Protein AF-V6KNI3-F1 (afdb_monomer)

Mean pre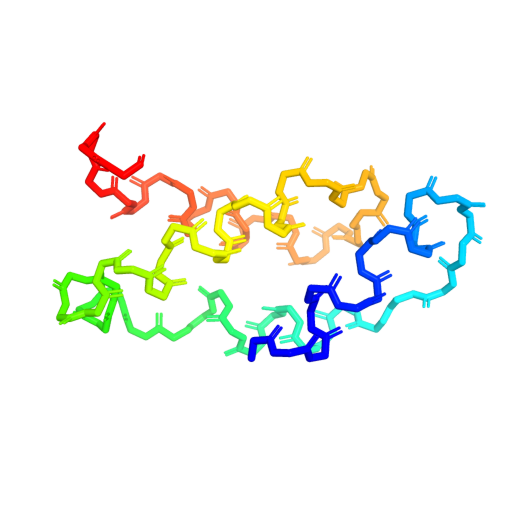dicted aligned error: 5.78 Å

Nearest PDB structures (foldseek):
  8c0e-assembly1_B  TM=3.445E-01  e=3.215E+00  Pectobacterium atrosepticum
  2o8p-assembly1_A-2  TM=3.252E-01  e=4.942E+00  Cryptosporidium parvum

Structure (mmCIF, N/CA/C/O backbone):
data_AF-V6KNI3-F1
#
_entry.id   AF-V6KNI3-F1
#
loop_
_atom_site.group_PDB
_atom_site.id
_atom_site.type_symbol
_atom_site.label_atom_id
_atom_site.label_alt_id
_atom_site.label_comp_id
_atom_site.label_asym_id
_atom_site.label_entity_id
_atom_site.label_seq_id
_atom_site.pdbx_PDB_ins_code
_atom_site.Cartn_x
_atom_site.Cartn_y
_atom_site.Cartn_z
_atom_site.occupancy
_atom_site.B_iso_or_equiv
_atom_site.auth_seq_id
_atom_site.auth_comp_id
_atom_site.auth_asym_id
_atom_site.auth_atom_id
_atom_site.pdbx_PDB_model_num
ATOM 1 N N . MET A 1 1 ? 10.073 -7.264 6.721 1.00 63.81 1 MET A N 1
ATOM 2 C CA . MET A 1 1 ? 10.412 -5.836 6.531 1.00 63.81 1 MET A CA 1
ATOM 3 C C . MET A 1 1 ? 11.849 -5.615 6.103 1.00 63.81 1 MET A C 1
ATOM 5 O O . MET A 1 1 ? 12.053 -4.872 5.157 1.00 63.81 1 MET A O 1
ATOM 9 N N . GLU A 1 2 ? 12.823 -6.285 6.720 1.00 72.75 2 GLU A N 1
ATOM 10 C CA . GLU A 1 2 ? 14.250 -6.161 6.370 1.00 72.75 2 GLU A CA 1
ATOM 11 C C . GLU A 1 2 ? 14.523 -6.318 4.862 1.00 72.75 2 GLU A C 1
ATOM 13 O O . GLU A 1 2 ? 15.055 -5.407 4.240 1.00 72.75 2 GLU A O 1
ATOM 18 N N . ILE A 1 3 ? 13.998 -7.375 4.229 1.00 72.81 3 ILE A N 1
ATOM 19 C CA . ILE A 1 3 ? 14.164 -7.626 2.782 1.00 72.81 3 ILE A CA 1
ATOM 20 C C . ILE A 1 3 ? 13.586 -6.497 1.903 1.00 72.81 3 ILE A C 1
ATOM 22 O O . ILE A 1 3 ? 14.161 -6.163 0.869 1.00 72.81 3 ILE A O 1
ATOM 26 N N . LEU A 1 4 ? 12.449 -5.911 2.295 1.00 70.62 4 LEU A N 1
ATOM 27 C CA . LEU A 1 4 ? 11.817 -4.794 1.579 1.00 70.62 4 LEU A CA 1
ATOM 28 C C . LEU A 1 4 ? 12.687 -3.537 1.674 1.00 70.62 4 LEU A C 1
ATOM 30 O O . LEU A 1 4 ? 12.991 -2.915 0.659 1.00 70.62 4 LEU A O 1
ATOM 34 N N . ARG A 1 5 ? 13.140 -3.214 2.888 1.00 73.56 5 ARG A N 1
ATOM 35 C CA . ARG A 1 5 ? 13.994 -2.056 3.170 1.00 73.56 5 ARG A CA 1
ATOM 36 C C . ARG A 1 5 ? 15.353 -2.157 2.471 1.00 73.56 5 ARG A C 1
ATOM 38 O O . ARG A 1 5 ? 15.839 -1.162 1.948 1.00 73.56 5 ARG A O 1
ATOM 45 N N . GLU A 1 6 ? 15.956 -3.343 2.435 1.00 76.62 6 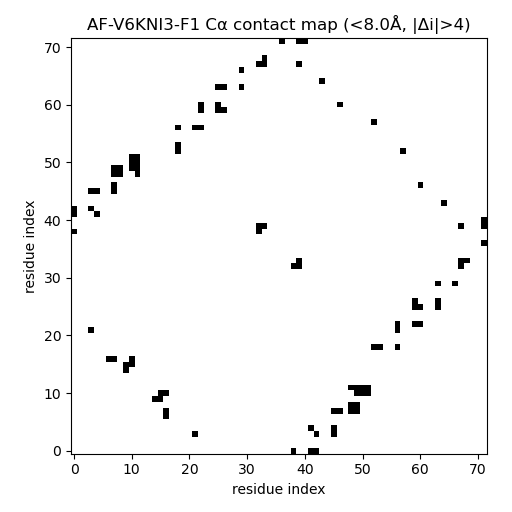GLU A N 1
ATOM 46 C CA . GLU A 1 6 ? 17.260 -3.563 1.800 1.00 76.62 6 GLU A CA 1
ATOM 47 C C . GLU A 1 6 ? 17.200 -3.504 0.271 1.00 76.62 6 GLU A C 1
ATOM 49 O O . GLU A 1 6 ? 18.119 -2.993 -0.370 1.00 76.62 6 GLU A O 1
ATOM 54 N N . LYS A 1 7 ? 16.124 -4.024 -0.332 1.00 75.69 7 LYS A N 1
ATOM 55 C CA . LYS A 1 7 ? 16.025 -4.141 -1.793 1.00 75.69 7 LYS A CA 1
ATOM 56 C C . LYS A 1 7 ? 15.378 -2.935 -2.470 1.00 75.69 7 LYS A C 1
ATOM 58 O O . LYS A 1 7 ? 15.681 -2.697 -3.639 1.00 75.69 7 LYS A O 1
ATOM 63 N N . ALA A 1 8 ? 14.543 -2.160 -1.772 1.00 73.62 8 ALA A N 1
ATOM 64 C CA . ALA A 1 8 ? 13.871 -0.994 -2.352 1.00 73.62 8 ALA A CA 1
ATOM 65 C C . ALA A 1 8 ? 14.844 0.058 -2.936 1.00 73.62 8 ALA A C 1
ATOM 67 O O . ALA A 1 8 ? 14.642 0.462 -4.084 1.00 73.62 8 ALA A O 1
ATOM 68 N N . PRO A 1 9 ? 15.957 0.434 -2.266 1.00 72.88 9 PRO A N 1
ATOM 69 C CA . PRO A 1 9 ? 16.942 1.347 -2.855 1.00 72.88 9 PRO A CA 1
ATOM 70 C C . PRO A 1 9 ? 17.611 0.778 -4.116 1.00 72.88 9 PRO A C 1
ATOM 72 O O . PRO A 1 9 ? 17.869 1.505 -5.074 1.00 72.88 9 PRO A O 1
ATOM 75 N N . GLY A 1 10 ? 17.867 -0.535 -4.136 1.00 69.44 10 GLY A N 1
ATOM 76 C CA . GLY A 1 10 ? 18.432 -1.227 -5.295 1.00 69.44 10 GLY A CA 1
ATOM 77 C C . GLY A 1 10 ? 17.475 -1.257 -6.488 1.00 69.44 10 GLY A C 1
ATOM 78 O O . GLY A 1 10 ? 17.911 -1.067 -7.620 1.00 69.44 10 GLY A O 1
ATOM 79 N N . GLN A 1 11 ? 16.172 -1.426 -6.241 1.00 72.56 11 GLN A N 1
ATOM 80 C CA . GLN A 1 11 ? 15.125 -1.345 -7.265 1.00 72.56 11 GLN A CA 1
ATOM 81 C C . GLN A 1 11 ? 15.049 0.058 -7.867 1.00 72.56 11 GLN A C 1
ATOM 83 O O . GLN A 1 11 ? 15.069 0.203 -9.089 1.00 72.56 11 GLN A O 1
ATOM 88 N N . ALA A 1 12 ? 15.037 1.089 -7.018 1.00 64.12 12 ALA A N 1
ATOM 89 C CA . ALA A 1 12 ? 15.028 2.482 -7.457 1.00 64.12 12 ALA A CA 1
ATOM 90 C C . ALA A 1 12 ? 16.235 2.824 -8.355 1.00 64.12 12 ALA A C 1
ATOM 92 O O . ALA A 1 12 ? 16.115 3.634 -9.271 1.00 64.12 12 ALA A O 1
ATOM 93 N N . ALA A 1 13 ? 17.378 2.161 -8.146 1.00 71.81 13 ALA A N 1
ATOM 94 C CA . ALA A 1 13 ? 18.575 2.281 -8.980 1.00 71.81 13 ALA A CA 1
ATOM 95 C C . ALA A 1 13 ? 18.556 1.416 -10.266 1.00 71.81 13 ALA A C 1
ATOM 97 O O . ALA A 1 13 ? 19.576 1.313 -10.947 1.00 71.81 13 ALA A O 1
ATOM 98 N N . GLY A 1 14 ? 17.422 0.793 -10.613 1.00 64.38 14 GLY A N 1
ATOM 99 C CA . GLY A 1 14 ? 17.257 -0.060 -11.799 1.00 64.38 14 GLY A CA 1
ATOM 100 C C . GLY A 1 14 ? 17.472 -1.559 -11.552 1.00 64.38 14 GLY A C 1
ATOM 101 O O . GLY A 1 14 ? 17.545 -2.332 -12.506 1.00 64.38 14 GLY A O 1
ATOM 102 N N . GLY A 1 15 ? 17.586 -1.980 -10.291 1.00 64.00 15 GLY A N 1
ATOM 103 C CA . GLY A 1 15 ? 17.674 -3.382 -9.891 1.00 64.00 15 GLY A CA 1
ATOM 104 C C . GLY A 1 15 ? 16.337 -4.124 -9.977 1.00 64.00 15 GLY A C 1
ATOM 105 O O . GLY A 1 15 ? 15.260 -3.528 -9.989 1.00 64.00 15 GLY A O 1
ATOM 106 N N . PHE A 1 16 ? 16.414 -5.455 -10.022 1.00 65.31 16 PHE A N 1
ATOM 107 C CA . PHE A 1 16 ? 15.237 -6.321 -10.028 1.00 65.31 16 PHE A CA 1
ATOM 108 C C . PHE A 1 16 ? 14.674 -6.485 -8.612 1.00 65.31 16 PHE A C 1
ATOM 110 O O . PHE A 1 16 ? 15.411 -6.796 -7.672 1.00 65.31 16 PHE A O 1
ATOM 117 N N . TYR A 1 17 ? 13.365 -6.307 -8.480 1.00 70.19 17 TYR A N 1
ATOM 118 C CA . TYR A 1 17 ? 12.608 -6.559 -7.263 1.00 70.19 17 TYR A CA 1
ATOM 119 C C . TYR A 1 17 ? 11.452 -7.492 -7.607 1.00 70.19 17 TYR A C 1
ATOM 121 O O . TYR A 1 17 ? 10.815 -7.326 -8.644 1.00 70.19 17 TYR A O 1
ATOM 129 N N . ASP A 1 18 ? 11.236 -8.493 -6.760 1.00 74.75 18 ASP A N 1
ATOM 130 C CA . ASP A 1 18 ? 10.156 -9.453 -6.939 1.00 74.75 18 ASP A CA 1
ATOM 131 C C . ASP A 1 18 ? 8.892 -8.914 -6.264 1.00 74.75 18 ASP A C 1
ATOM 133 O O . ASP A 1 18 ? 8.810 -8.851 -5.032 1.00 74.75 18 ASP A O 1
ATOM 137 N N . ASP A 1 19 ? 7.936 -8.486 -7.086 1.00 79.62 19 ASP A N 1
ATOM 138 C CA . ASP A 1 19 ? 6.693 -7.852 -6.652 1.00 79.62 19 ASP A CA 1
ATOM 139 C C . ASP A 1 19 ? 5.789 -8.806 -5.852 1.00 79.62 19 ASP A C 1
ATOM 141 O O . ASP A 1 19 ? 4.919 -8.337 -5.118 1.00 79.62 19 ASP A O 1
ATOM 145 N N . ASP A 1 20 ? 6.028 -10.123 -5.889 1.00 81.62 20 ASP A N 1
ATOM 146 C CA . ASP A 1 20 ? 5.257 -11.107 -5.118 1.00 81.62 20 ASP A CA 1
ATOM 147 C C . ASP A 1 20 ? 5.459 -10.956 -3.604 1.00 81.62 20 ASP A C 1
ATOM 149 O O . ASP A 1 20 ? 4.527 -11.145 -2.817 1.00 81.62 20 ASP A O 1
ATOM 153 N N . LEU A 1 21 ? 6.663 -10.557 -3.175 1.00 81.06 21 LEU A N 1
ATOM 154 C CA . LEU A 1 21 ? 6.928 -10.264 -1.765 1.00 81.06 21 LEU A CA 1
ATOM 155 C C . LEU A 1 21 ? 6.199 -9.001 -1.312 1.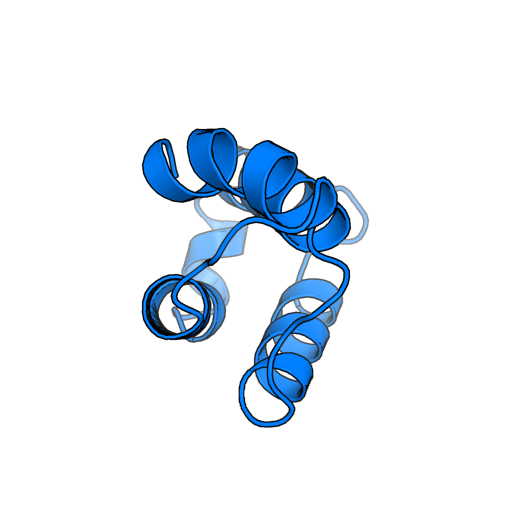00 81.06 21 LEU A C 1
ATOM 157 O O . LEU A 1 21 ? 5.704 -8.955 -0.187 1.00 81.06 21 LEU A O 1
ATOM 161 N N . LEU A 1 22 ? 6.122 -7.988 -2.176 1.00 84.69 22 LEU A N 1
ATOM 162 C CA . LEU A 1 22 ? 5.354 -6.786 -1.887 1.00 84.69 22 LEU A CA 1
ATOM 163 C C . LEU A 1 22 ? 3.863 -7.114 -1.836 1.00 84.69 22 LEU A C 1
ATOM 165 O O . LEU A 1 22 ? 3.219 -6.756 -0.856 1.00 84.69 22 LEU A O 1
ATOM 169 N N . TYR A 1 23 ? 3.352 -7.855 -2.822 1.00 84.69 23 TYR A N 1
ATOM 170 C CA . TYR A 1 23 ? 1.967 -8.318 -2.892 1.00 84.69 23 TYR A CA 1
ATOM 171 C C . TYR A 1 23 ? 1.544 -9.060 -1.619 1.00 84.69 23 TYR A C 1
ATOM 173 O O . TYR A 1 23 ? 0.531 -8.719 -1.009 1.00 84.69 23 TYR A O 1
ATOM 181 N N . ALA A 1 24 ? 2.349 -10.024 -1.161 1.00 86.06 24 ALA A N 1
ATOM 182 C CA . ALA A 1 24 ? 2.065 -10.780 0.058 1.00 86.06 24 ALA A CA 1
ATOM 183 C C . ALA A 1 24 ? 1.972 -9.890 1.306 1.00 86.06 24 ALA A C 1
ATOM 185 O O . ALA A 1 24 ? 1.230 -10.200 2.235 1.00 86.06 24 ALA A O 1
ATOM 186 N N . VAL A 1 25 ? 2.726 -8.789 1.334 1.00 85.06 25 VAL A N 1
ATOM 187 C CA . VAL A 1 25 ? 2.717 -7.850 2.452 1.00 85.06 25 VAL A CA 1
ATOM 188 C C . VAL A 1 25 ? 1.539 -6.884 2.336 1.00 85.06 25 VAL A C 1
ATOM 190 O O . VAL A 1 25 ? 0.806 -6.741 3.302 1.00 85.06 25 VAL A O 1
ATOM 193 N N . VAL A 1 26 ? 1.285 -6.260 1.184 1.00 85.12 26 VAL A N 1
ATOM 194 C CA . VAL A 1 26 ? 0.202 -5.259 1.054 1.00 85.12 26 VAL A CA 1
ATOM 195 C C . VAL A 1 26 ? -1.208 -5.857 1.112 1.00 85.12 26 VAL A C 1
ATOM 197 O O . VAL A 1 26 ? -2.160 -5.137 1.392 1.00 85.12 26 VAL A O 1
ATOM 200 N N . THR A 1 27 ? -1.348 -7.171 0.912 1.00 85.31 27 THR A N 1
ATOM 201 C CA . THR A 1 27 ? -2.632 -7.894 1.007 1.00 85.31 27 THR A CA 1
ATOM 202 C C . THR A 1 27 ? -2.943 -8.445 2.401 1.00 85.31 27 THR A C 1
ATOM 204 O O . THR A 1 27 ? -4.005 -9.034 2.622 1.00 85.31 27 THR A O 1
ATOM 207 N N . VAL A 1 28 ? -2.046 -8.249 3.370 1.00 86.31 28 VAL A N 1
ATOM 208 C CA . VAL A 1 28 ? -2.315 -8.552 4.780 1.00 86.31 28 VAL A CA 1
ATOM 209 C C . VAL A 1 28 ? -3.498 -7.726 5.298 1.00 86.31 28 VAL A C 1
ATOM 211 O O . VAL A 1 28 ? -3.695 -6.577 4.906 1.00 86.31 28 VAL A O 1
ATOM 214 N N . SER A 1 29 ? -4.267 -8.313 6.226 1.00 83.12 29 SER A N 1
ATOM 215 C CA . SER A 1 29 ? -5.419 -7.662 6.861 1.00 83.12 29 SER A CA 1
ATOM 216 C C . SER A 1 29 ? -5.081 -6.240 7.341 1.00 83.12 29 SER A C 1
ATOM 218 O O . SER A 1 29 ? -4.140 -6.087 8.127 1.00 83.12 29 SER A O 1
ATOM 220 N N . PRO A 1 30 ? -5.883 -5.219 6.979 1.00 80.25 30 PRO A N 1
ATOM 221 C CA . PRO A 1 30 ? -5.669 -3.836 7.408 1.00 80.25 30 PRO A CA 1
ATOM 222 C C . PRO A 1 30 ? -5.568 -3.651 8.929 1.00 80.25 30 PRO A C 1
ATOM 224 O O . PRO A 1 30 ? -4.888 -2.748 9.408 1.00 80.25 30 PRO A O 1
ATOM 227 N N . GLN A 1 31 ? -6.198 -4.545 9.698 1.00 84.62 31 GLN A N 1
ATOM 228 C CA . GLN A 1 31 ? -6.131 -4.562 11.163 1.00 84.62 31 GLN A CA 1
ATOM 229 C C . GLN A 1 31 ? -4.691 -4.711 11.677 1.00 84.62 31 GLN A C 1
ATOM 231 O O . GLN A 1 31 ? -4.338 -4.083 12.672 1.00 84.62 31 GLN A O 1
ATOM 236 N N . MET A 1 32 ? -3.832 -5.454 10.966 1.00 85.75 32 MET A N 1
ATOM 237 C CA . MET A 1 32 ? -2.423 -5.612 11.344 1.00 85.75 32 MET A CA 1
ATOM 238 C C . MET A 1 32 ? -1.685 -4.267 11.333 1.00 85.75 32 MET A C 1
ATOM 240 O O . MET A 1 32 ? -0.843 -4.017 12.189 1.00 85.75 32 MET A O 1
ATOM 244 N N . TRP A 1 33 ? -2.020 -3.367 10.407 1.00 85.31 33 TRP A N 1
ATOM 245 C CA . TRP A 1 33 ? -1.369 -2.057 10.309 1.00 85.31 33 TRP A CA 1
ATOM 246 C C . TRP A 1 33 ? -1.806 -1.099 11.412 1.00 85.31 33 TRP A C 1
ATOM 248 O O . TRP A 1 33 ? -1.027 -0.245 11.825 1.00 85.31 33 TRP A O 1
ATOM 258 N N . THR A 1 34 ? -3.022 -1.275 11.934 1.00 83.94 34 THR A N 1
ATOM 259 C CA . THR A 1 34 ? -3.485 -0.555 13.128 1.00 83.94 34 THR A CA 1
ATOM 260 C C . THR A 1 34 ? -2.838 -1.103 14.403 1.00 83.94 34 THR A C 1
ATOM 262 O O . THR A 1 34 ? -2.494 -0.334 15.295 1.00 83.94 34 THR A O 1
ATOM 265 N N . GLU A 1 35 ? -2.645 -2.422 14.493 1.00 88.25 35 GLU A N 1
ATOM 266 C CA . GLU A 1 35 ? -2.005 -3.071 15.647 1.00 88.25 35 GLU A CA 1
ATOM 267 C C . GLU A 1 35 ? -0.486 -2.828 15.708 1.00 88.25 35 GLU A C 1
ATOM 269 O O . GLU A 1 35 ? 0.085 -2.774 16.798 1.00 88.25 35 GLU A O 1
ATOM 274 N N . PHE A 1 36 ? 0.168 -2.637 14.557 1.00 88.50 36 PHE A N 1
ATOM 275 C CA . PHE A 1 36 ? 1.615 -2.430 14.444 1.00 88.50 36 PHE A CA 1
ATOM 276 C C . PHE A 1 36 ? 1.949 -1.168 13.621 1.00 88.50 36 PHE A C 1
ATOM 278 O O . PHE A 1 36 ? 2.477 -1.276 12.508 1.00 88.50 36 PHE A O 1
ATOM 285 N N . PRO A 1 37 ? 1.695 0.042 14.155 1.00 86.69 37 PRO A N 1
ATOM 286 C CA . PRO A 1 37 ? 1.831 1.295 13.405 1.00 86.69 37 PRO A CA 1
ATOM 287 C C . PRO A 1 37 ? 3.272 1.596 12.970 1.00 86.69 37 PRO A C 1
ATOM 289 O O . PRO A 1 37 ? 3.494 2.100 11.872 1.00 86.69 37 PRO A O 1
ATOM 292 N N . GLU A 1 38 ? 4.275 1.223 13.770 1.00 87.75 38 GLU A N 1
ATOM 293 C CA . GLU A 1 38 ? 5.681 1.368 13.362 1.00 87.75 38 GLU A CA 1
ATOM 294 C C . GLU A 1 38 ? 5.994 0.521 12.124 1.00 87.75 38 GLU A C 1
ATOM 296 O O . GLU A 1 38 ? 6.636 0.995 11.192 1.00 87.75 38 GLU A O 1
ATOM 301 N N . 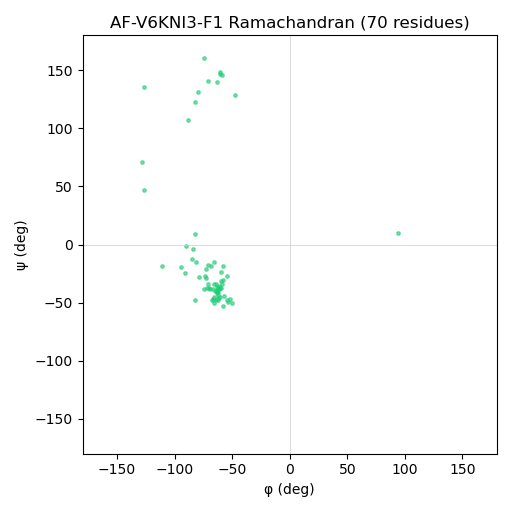LEU A 1 39 ? 5.469 -0.707 12.062 1.00 86.12 39 LEU A N 1
ATOM 302 C CA . LEU A 1 39 ? 5.651 -1.590 10.911 1.00 86.12 39 LEU A CA 1
ATOM 303 C C . LEU A 1 39 ? 4.984 -1.014 9.657 1.00 86.12 39 LEU A C 1
ATOM 305 O O . LEU A 1 39 ? 5.548 -1.073 8.565 1.00 86.12 39 LEU A O 1
ATOM 309 N N . ALA A 1 40 ? 3.797 -0.431 9.824 1.00 88.12 40 ALA A N 1
ATOM 310 C CA . ALA A 1 40 ? 3.075 0.244 8.757 1.00 88.12 40 ALA A CA 1
ATOM 311 C C . ALA A 1 40 ? 3.851 1.461 8.221 1.00 88.12 40 ALA A C 1
ATOM 313 O O . ALA A 1 40 ? 3.936 1.645 7.005 1.00 88.12 40 ALA A O 1
ATOM 314 N N . ARG A 1 41 ? 4.486 2.241 9.108 1.00 89.06 41 ARG A N 1
ATOM 315 C CA . ARG A 1 41 ? 5.349 3.373 8.740 1.00 89.06 41 ARG A CA 1
ATOM 316 C C . ARG A 1 41 ? 6.560 2.927 7.932 1.00 89.06 41 ARG A C 1
ATOM 318 O O . ARG A 1 41 ? 6.833 3.476 6.867 1.00 89.06 41 ARG A O 1
ATOM 325 N N . GLU A 1 42 ? 7.252 1.891 8.399 1.00 87.94 42 GLU A N 1
ATOM 326 C CA . GLU A 1 42 ? 8.401 1.332 7.683 1.00 87.94 42 GLU A CA 1
ATOM 327 C C . GLU A 1 42 ? 8.018 0.800 6.301 1.00 87.94 42 GLU A C 1
ATOM 329 O O . GLU A 1 42 ? 8.771 0.953 5.338 1.00 87.94 42 GLU A O 1
ATOM 334 N N . LEU A 1 43 ? 6.841 0.178 6.193 1.00 87.19 43 LEU A N 1
ATOM 335 C CA . LEU A 1 43 ? 6.325 -0.290 4.916 1.00 87.19 43 LEU A CA 1
ATOM 336 C C . LEU A 1 43 ? 6.035 0.885 3.995 1.00 87.19 43 LEU A C 1
ATOM 338 O O . LEU A 1 43 ? 6.539 0.902 2.880 1.00 87.19 43 LEU A O 1
ATOM 342 N N . LYS A 1 44 ? 5.301 1.892 4.471 1.00 89.50 44 LYS A N 1
ATOM 343 C CA . LYS A 1 44 ? 5.002 3.113 3.717 1.00 89.50 44 LYS A CA 1
ATOM 344 C C . LYS A 1 44 ? 6.271 3.757 3.151 1.00 89.50 44 LYS A C 1
ATOM 346 O O . LYS A 1 44 ? 6.306 4.068 1.960 1.00 89.50 44 LYS A O 1
ATOM 351 N N . GLU A 1 45 ? 7.317 3.905 3.965 1.00 88.38 45 GLU A N 1
ATOM 352 C CA . GLU A 1 45 ? 8.622 4.423 3.528 1.00 88.38 45 GLU A CA 1
ATOM 353 C C . GLU A 1 45 ? 9.254 3.540 2.439 1.00 88.38 45 GLU A C 1
ATOM 355 O O . GLU A 1 45 ? 9.718 4.051 1.423 1.00 88.38 45 GLU A O 1
ATOM 360 N N . ALA A 1 46 ? 9.233 2.213 2.604 1.00 85.88 46 ALA A N 1
ATOM 361 C CA . ALA A 1 46 ? 9.790 1.295 1.614 1.00 85.8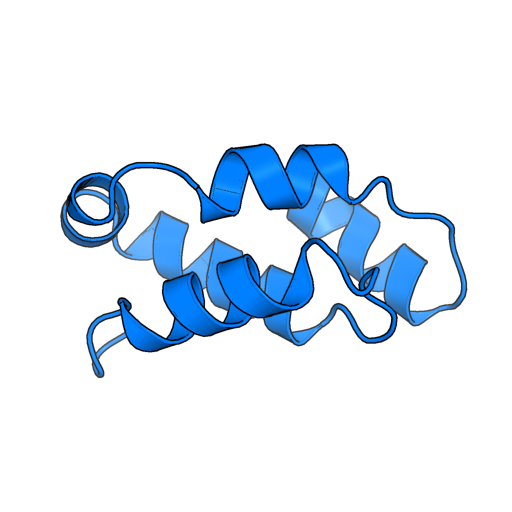8 46 ALA A CA 1
ATOM 362 C C . ALA A 1 46 ? 9.012 1.322 0.288 1.00 85.88 46 ALA A C 1
ATOM 364 O O . ALA A 1 46 ? 9.625 1.392 -0.775 1.00 85.88 46 ALA A O 1
ATOM 365 N N . VAL A 1 47 ? 7.674 1.297 0.332 1.00 85.00 47 VAL A N 1
ATOM 366 C CA . VAL A 1 47 ? 6.839 1.249 -0.878 1.00 85.00 47 VAL A CA 1
ATOM 367 C C . VAL A 1 47 ? 6.869 2.575 -1.641 1.00 85.00 47 VAL A C 1
ATOM 369 O O . VAL A 1 47 ? 6.875 2.565 -2.867 1.00 85.00 47 VAL A O 1
ATOM 372 N N . THR A 1 48 ? 6.971 3.718 -0.956 1.00 85.94 48 THR A N 1
ATOM 373 C CA . THR A 1 48 ? 7.109 5.029 -1.625 1.00 85.94 48 THR A CA 1
ATOM 374 C C . THR A 1 48 ? 8.444 5.215 -2.349 1.00 85.94 48 THR A C 1
ATOM 376 O O . THR A 1 48 ? 8.535 6.054 -3.244 1.00 85.94 48 THR A O 1
ATOM 379 N N . MET A 1 49 ? 9.469 4.423 -2.020 1.00 84.62 49 MET A N 1
ATOM 380 C CA . MET A 1 49 ? 10.736 4.397 -2.762 1.00 84.62 49 MET A CA 1
ATOM 381 C C . MET A 1 49 ? 10.681 3.527 -4.028 1.00 84.62 49 MET A C 1
ATOM 383 O O . MET A 1 49 ? 11.563 3.646 -4.881 1.00 84.62 49 MET A O 1
ATOM 387 N N . LEU A 1 50 ? 9.670 2.664 -4.175 1.00 82.19 50 LEU A N 1
ATOM 388 C CA . LEU A 1 50 ? 9.515 1.790 -5.338 1.00 82.19 50 LEU A CA 1
ATOM 389 C C . LEU A 1 50 ? 8.855 2.562 -6.486 1.00 82.19 50 LEU A C 1
ATOM 391 O O . LEU A 1 50 ? 7.754 3.090 -6.355 1.00 82.19 50 LEU A O 1
ATOM 395 N N . THR A 1 51 ? 9.524 2.632 -7.637 1.00 74.12 51 THR A N 1
ATOM 396 C CA . THR A 1 51 ? 9.100 3.494 -8.761 1.00 74.12 51 THR A CA 1
ATOM 397 C C . THR A 1 51 ? 8.592 2.721 -9.976 1.00 74.12 51 THR A C 1
ATOM 399 O O . THR A 1 51 ? 7.873 3.287 -10.800 1.00 74.12 51 THR A O 1
ATOM 402 N N . ASN A 1 52 ? 8.911 1.426 -10.090 1.00 78.44 52 ASN A N 1
ATOM 403 C CA . ASN A 1 52 ? 8.592 0.608 -11.267 1.00 78.44 52 ASN A CA 1
ATOM 404 C C . ASN A 1 52 ? 7.829 -0.679 -10.915 1.00 78.44 52 ASN A C 1
ATOM 406 O O . ASN A 1 52 ? 8.178 -1.761 -11.377 1.00 78.44 52 ASN A O 1
ATOM 410 N N . LEU A 1 53 ? 6.798 -0.543 -10.080 1.00 80.94 53 LEU A N 1
ATOM 411 C CA . LEU A 1 53 ? 5.925 -1.649 -9.686 1.00 80.94 53 LEU A CA 1
ATOM 412 C C . LEU A 1 53 ? 5.162 -2.230 -10.883 1.00 80.94 53 LEU A C 1
ATOM 414 O O . LEU A 1 53 ? 4.638 -1.479 -11.720 1.00 80.94 53 LEU A O 1
ATOM 418 N N . SER A 1 54 ? 5.027 -3.555 -10.928 1.00 83.50 54 SER A N 1
ATOM 419 C CA . SER A 1 54 ? 4.194 -4.234 -11.921 1.00 83.50 54 SER A CA 1
ATOM 420 C C . SER A 1 54 ? 2.729 -3.807 -11.826 1.00 83.50 54 SER A C 1
ATOM 422 O O . SER A 1 54 ? 2.193 -3.523 -10.755 1.00 83.50 54 SER A O 1
ATOM 424 N N . GLY A 1 55 ? 2.034 -3.796 -12.966 1.00 83.00 55 GLY A N 1
AT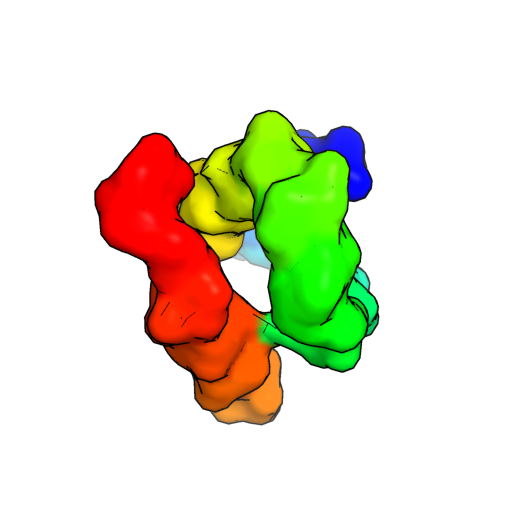OM 425 C CA . GLY A 1 55 ? 0.644 -3.330 -13.042 1.00 83.00 55 GLY A CA 1
ATOM 426 C C . GLY A 1 55 ? -0.343 -4.103 -12.159 1.00 83.00 55 GLY A C 1
ATOM 427 O O . GLY A 1 55 ? -1.365 -3.539 -11.787 1.00 83.00 55 GLY A O 1
ATOM 428 N N . TYR A 1 56 ? -0.037 -5.355 -11.804 1.00 84.38 56 TYR A N 1
ATOM 429 C CA . TYR A 1 56 ? -0.901 -6.167 -10.945 1.00 84.38 56 TYR A CA 1
ATOM 430 C C . TYR A 1 56 ? -0.784 -5.822 -9.456 1.00 84.38 56 TYR A C 1
ATOM 432 O O . TYR A 1 56 ? -1.766 -5.997 -8.752 1.00 84.38 56 TYR A O 1
ATOM 440 N N . VAL A 1 57 ? 0.366 -5.314 -8.986 1.00 85.19 57 VAL A N 1
ATOM 441 C CA . VAL A 1 57 ? 0.600 -5.014 -7.558 1.00 85.19 57 VAL A CA 1
ATOM 442 C C . VAL A 1 57 ? 0.289 -3.556 -7.202 1.00 85.19 57 VAL A C 1
ATOM 444 O O . VAL A 1 57 ? 0.064 -3.224 -6.040 1.00 85.19 57 VAL A O 1
ATOM 447 N N . LYS A 1 58 ? 0.246 -2.666 -8.204 1.00 87.38 58 LYS A N 1
ATOM 448 C CA . LYS A 1 58 ? -0.080 -1.242 -8.016 1.00 87.38 58 LYS A CA 1
ATOM 449 C C . LYS A 1 58 ? -1.411 -0.999 -7.288 1.00 87.38 58 LYS A C 1
ATOM 451 O O . LYS A 1 58 ? -1.392 -0.214 -6.343 1.00 87.38 58 LYS A O 1
ATOM 456 N N . PRO A 1 59 ? -2.535 -1.646 -7.658 1.00 89.19 59 PRO A N 1
ATOM 457 C CA . PRO A 1 59 ? -3.810 -1.407 -6.984 1.00 89.19 59 PRO A CA 1
ATOM 458 C C . PRO A 1 59 ? -3.778 -1.791 -5.501 1.00 89.19 59 PRO A C 1
ATOM 460 O O . PRO A 1 59 ? -4.343 -1.082 -4.673 1.00 89.19 59 PRO A O 1
ATOM 463 N N . ASP A 1 60 ? -3.089 -2.881 -5.152 1.00 89.31 60 ASP A N 1
ATOM 464 C CA . ASP A 1 60 ? -2.967 -3.331 -3.762 1.00 89.31 60 ASP A CA 1
ATOM 465 C C . ASP A 1 60 ? -2.079 -2.390 -2.940 1.00 89.31 60 ASP A C 1
ATOM 467 O O . ASP A 1 60 ? -2.386 -2.086 -1.790 1.00 89.31 60 ASP A O 1
ATOM 471 N N . VAL A 1 61 ? -1.009 -1.865 -3.543 1.00 88.69 61 VAL A N 1
ATOM 472 C CA . VAL A 1 61 ? -0.161 -0.833 -2.932 1.00 88.69 61 VAL A CA 1
ATOM 473 C C . VAL A 1 61 ? -0.944 0.454 -2.672 1.00 88.69 61 VAL A C 1
ATOM 475 O O . VAL A 1 61 ? -0.856 1.016 -1.582 1.00 88.69 61 VAL A O 1
ATOM 478 N N . GLU A 1 62 ? -1.726 0.920 -3.645 1.00 89.06 62 GLU A N 1
ATOM 479 C CA . GLU A 1 62 ? -2.578 2.103 -3.485 1.00 89.06 62 GLU A CA 1
ATOM 480 C C . GLU A 1 62 ? -3.647 1.879 -2.406 1.00 89.06 62 GLU A C 1
ATOM 482 O O . GLU A 1 62 ? -3.864 2.750 -1.562 1.00 89.06 62 GLU A O 1
ATOM 487 N N . GLY A 1 63 ? -4.263 0.692 -2.380 1.00 88.81 63 GLY A N 1
ATOM 488 C CA . GLY A 1 63 ? -5.225 0.295 -1.352 1.00 88.81 63 GLY A CA 1
ATOM 489 C C . GLY A 1 63 ? -4.609 0.250 0.046 1.00 88.81 63 GLY A C 1
ATOM 490 O O . GLY A 1 63 ? -5.196 0.777 0.992 1.00 88.81 63 GLY A O 1
ATOM 491 N N . PHE A 1 64 ? -3.401 -0.304 0.172 1.00 88.25 64 PHE A N 1
ATOM 492 C CA . PHE A 1 64 ? -2.634 -0.280 1.413 1.00 88.25 64 PHE A CA 1
ATOM 493 C C . PHE A 1 64 ? -2.392 1.159 1.881 1.00 88.25 64 PHE A C 1
ATOM 495 O O . PHE A 1 64 ? -2.766 1.493 3.004 1.00 88.25 64 PHE A O 1
ATOM 502 N N . LEU A 1 65 ? -1.848 2.026 1.020 1.00 88.00 65 LEU A N 1
ATOM 503 C CA . LEU A 1 65 ? -1.553 3.421 1.367 1.00 88.00 65 LEU A CA 1
ATOM 504 C C . LEU A 1 65 ? -2.809 4.198 1.786 1.00 88.00 65 LEU A C 1
ATOM 506 O O . LEU A 1 65 ? -2.742 4.996 2.716 1.00 88.00 65 LEU A O 1
ATOM 510 N N . ALA A 1 66 ? -3.951 3.940 1.145 1.00 88.19 66 ALA A N 1
ATOM 511 C CA . ALA A 1 66 ? -5.232 4.550 1.500 1.00 88.19 66 ALA A CA 1
ATOM 512 C C . ALA A 1 66 ? -5.836 4.000 2.807 1.00 88.19 66 ALA A C 1
ATOM 514 O O . ALA A 1 66 ? -6.684 4.655 3.410 1.00 88.19 66 ALA A O 1
ATOM 515 N N . SER A 1 67 ? -5.430 2.801 3.234 1.00 85.38 67 SER A N 1
ATOM 516 C CA . SER A 1 67 ? -5.891 2.174 4.480 1.00 85.38 67 SER A CA 1
ATOM 517 C C . SER A 1 67 ? -5.107 2.615 5.718 1.00 85.38 67 SER A C 1
ATOM 519 O O . SER A 1 67 ? -5.533 2.335 6.841 1.00 85.38 67 S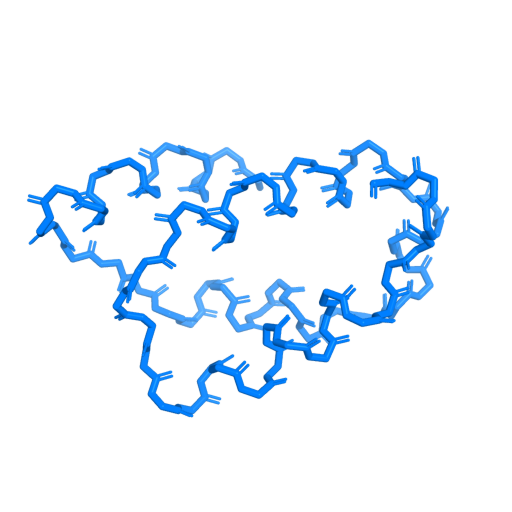ER A O 1
ATOM 521 N N . LEU A 1 68 ? -3.965 3.285 5.528 1.00 84.38 68 LEU A N 1
ATOM 522 C CA . LEU A 1 68 ? -3.152 3.776 6.631 1.00 84.38 68 LEU A CA 1
ATOM 523 C C . LEU A 1 68 ? -3.842 4.957 7.339 1.00 84.38 68 LEU A C 1
ATOM 525 O O . LEU A 1 68 ? -4.420 5.817 6.673 1.00 84.38 68 LEU A O 1
ATOM 529 N N . PRO A 1 69 ? -3.766 5.038 8.679 1.00 77.75 69 PRO A N 1
ATOM 530 C CA . PRO A 1 69 ? -4.186 6.227 9.415 1.00 77.75 69 PRO A CA 1
ATOM 531 C C . PRO A 1 69 ? -3.395 7.464 8.956 1.00 77.75 69 PRO A C 1
ATOM 533 O O . PRO A 1 69 ? -2.201 7.352 8.694 1.00 77.75 69 PRO A O 1
ATOM 536 N N . GLU A 1 70 ? -4.017 8.651 8.940 1.00 69.38 70 GLU A N 1
ATOM 537 C CA . GLU A 1 70 ? -3.349 9.926 8.582 1.00 69.38 70 GLU A CA 1
ATOM 538 C C . GLU A 1 70 ? -2.129 10.260 9.467 1.00 69.38 70 GLU A C 1
ATOM 540 O O . GLU A 1 70 ? -1.294 11.078 9.084 1.00 69.38 70 GLU A O 1
ATOM 545 N N . GLU A 1 71 ? -2.023 9.639 10.646 1.00 66.19 71 GLU A N 1
ATOM 546 C CA . GLU A 1 71 ? -0.953 9.854 11.630 1.00 66.19 71 GLU A CA 1
ATOM 547 C C . GLU A 1 71 ? 0.325 9.027 11.362 1.00 66.19 71 GLU A C 1
ATOM 549 O O . GLU A 1 71 ? 1.318 9.200 12.074 1.00 66.19 71 GLU A O 1
ATOM 554 N N . ILE A 1 72 ? 0.319 8.150 10.345 1.00 61.06 72 ILE A N 1
ATOM 555 C CA . ILE A 1 72 ? 1.475 7.359 9.868 1.00 61.06 72 ILE A CA 1
ATOM 556 C C . ILE A 1 72 ? 2.042 7.987 8.598 1.00 61.06 72 ILE A C 1
ATOM 558 O O . ILE A 1 72 ? 1.240 8.364 7.719 1.00 6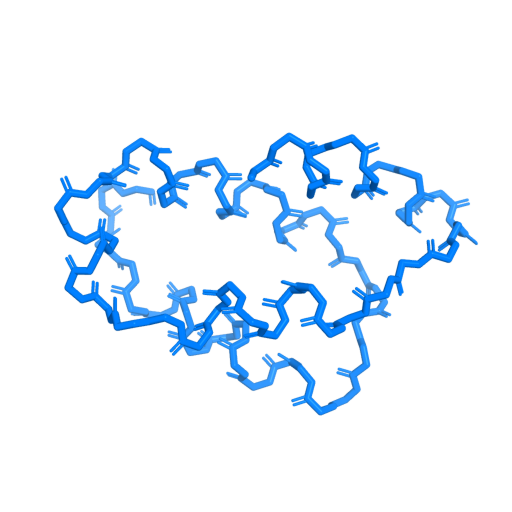1.06 72 ILE A O 1
#

Sequence (72 aa):
MEILREKAPGQAAGGFYDDDLLYAVVTVSPQMWTEFPELARELKEAVTMLTNLSGYVKPDVEGFLASLPEEI

Organism: NCBI:txid1352936

pLDDT: mean 80.74, std 7.93, range [61.06, 89.5]

Solvent-accessible surface area (backbone atoms only — not comparable to full-atom values): 4332 Å² total; per-residue (Å²): 108,68,71,52,59,66,43,26,64,46,31,57,74,75,43,91,72,70,60,65,64,52,43,64,56,44,70,48,63,72,65,56,41,71,76,36,49,69,60,41,41,56,46,52,59,31,57,72,48,51,80,81,73,55,84,83,45,47,62,43,49,53,50,40,63,70,68,51,59,90,92,97

Radius of gyration: 11.55 Å; Cα contacts (8 Å, |Δi|>4): 54; chains: 1; bounding box: 25×21×29 Å

Secondary structure (DSSP, 8-state):
-HHHHHHHHHHHTT----HHHHHHHHTS-HHHHHH-HHHHHHHHHHHHT--S--TTTHHHHHHHHHHS-TT-

Foldseek 3Di:
DVVLLVCLQVQLVVDDDDCVVVQVVLPPDLVVCVVPVVVLVSNLVSVVSHDDHDPVNVVSSV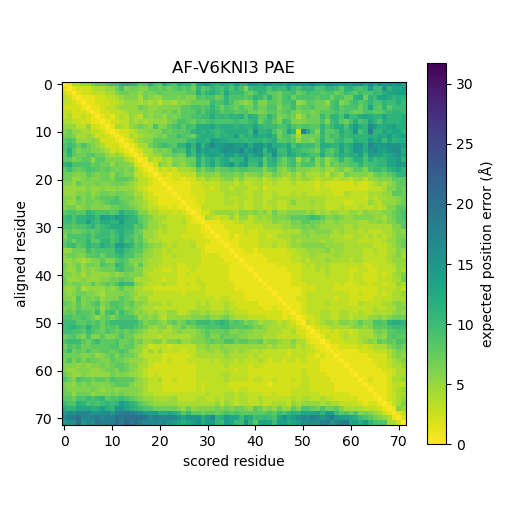VSVVSHDPVD